Protein AF-A0A7S2FHJ8-F1 (afdb_monomer)

Mean predicted aligned error: 3.8 Å

Organism: NCBI:txid236787

Nearest PDB structures (foldseek):
  3fqd-assembly1_A  TM=9.746E-01  e=3.645E-11  Schizosaccharomyces pombe
  9exs-assembly1_B  TM=9.691E-01  e=5.641E-11  Thermochaetoides thermophila
  5fir-assembly5_I  TM=9.273E-01  e=6.423E-10  Caenorhabditis elegans
  5fir-assembly1_A  TM=9.093E-01  e=7.276E-10  Caenorhabditis elegans
  5fir-assembly4_G  TM=9.045E-01  e=8.773E-10  Caenorhabditis elegans

Radius of gyration: 18.32 Å; Cα contacts (8 Å, |Δi|>4): 97; chains: 1; bounding box: 38×33×48 Å

Secondary structure (DSSP, 8-state):
--SSSPPPGGG-S-HHHHHHT-------PPPHHHHHHHH--GGGGGGS-HHHHHHHH-TT-TTGGGS-SS--EE-TT-SSGGGSEE-PPPP-HHHHHHHHTTTGGGS-HHHHHHT--

InterPro domains:
  IPR027073 5'-3' exoribonuclease [PTHR12341] (1-116)
  IPR041412 Xrn1, helical domain [PF17846] (1-116)

Foldseek 3Di:
DVDLDDDDPVVVPCVVVVVVPDDDDDDDDAFPQLVCVQPDALVVLVVDDPLCSCCDPPPPRLNVLQHDPDFDWACVPPDDSVNTGTPGDHDDSVSSVVRCVVSVV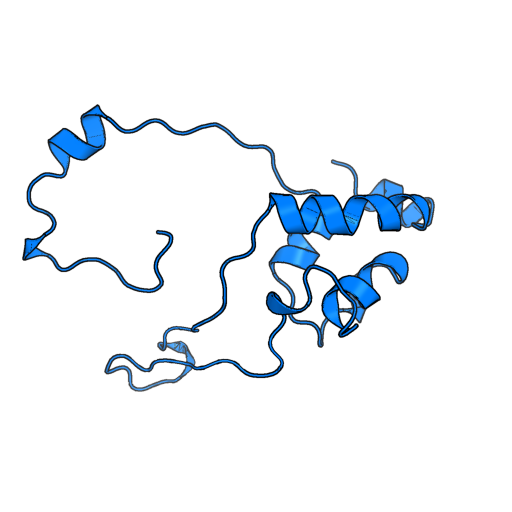VDDPVNVVSRDD

Sequence (117 aa):
FPFHYGPLMSDMSQLAELAAGMNFEKGAPFKPFQQLLGCLPAASSTFLPKAYRALMTSSLSPIHDFYPADFKVDMNGKRNPWEGVNLLPFIDVKRMNDAIAPCTPQLSQMEHVRNSF

Structure (mmCIF, N/CA/C/O backbone):
data_AF-A0A7S2FHJ8-F1
#
_entry.id   AF-A0A7S2FHJ8-F1
#
loop_
_atom_site.group_PDB
_atom_site.id
_atom_site.type_symbol
_atom_site.label_atom_id
_atom_site.label_alt_id
_atom_site.label_comp_id
_atom_site.label_asym_id
_atom_site.label_entity_id
_atom_site.label_seq_id
_atom_site.pdbx_PDB_ins_code
_atom_site.Cartn_x
_atom_site.Cartn_y
_atom_site.Cartn_z
_atom_site.occupancy
_atom_site.B_iso_or_equiv
_atom_site.auth_seq_id
_atom_site.auth_comp_id
_atom_site.auth_asym_id
_atom_site.auth_atom_id
_atom_site.pdbx_PDB_model_num
ATOM 1 N N . PHE A 1 1 ? 9.091 2.377 -11.816 1.00 85.31 1 PHE A N 1
ATOM 2 C CA . PHE A 1 1 ? 7.984 2.202 -10.850 1.00 85.31 1 PHE A CA 1
ATOM 3 C C . PHE A 1 1 ? 6.697 2.588 -11.569 1.00 85.31 1 PHE A C 1
ATOM 5 O O . PHE A 1 1 ? 6.772 3.599 -12.260 1.00 85.31 1 PHE A O 1
ATOM 12 N N . PRO A 1 2 ? 5.594 1.813 -11.545 1.00 92.50 2 PRO A N 1
ATOM 13 C CA . PRO A 1 2 ? 5.113 0.896 -10.497 1.00 92.50 2 PRO A CA 1
ATOM 14 C C . PRO A 1 2 ? 5.260 -0.600 -10.849 1.00 92.50 2 PRO A C 1
ATOM 16 O O . PRO A 1 2 ? 4.289 -1.345 -10.924 1.00 92.50 2 PRO A O 1
ATOM 19 N N . PHE A 1 3 ? 6.495 -1.047 -11.072 1.00 95.50 3 PHE A N 1
ATOM 20 C CA . PHE A 1 3 ? 6.831 -2.445 -11.355 1.00 95.50 3 PHE A CA 1
ATOM 21 C C . PHE A 1 3 ? 7.942 -2.888 -10.400 1.00 95.50 3 PHE A C 1
ATOM 23 O O . PHE A 1 3 ? 8.742 -2.048 -9.977 1.00 95.50 3 PHE A O 1
ATOM 30 N N . HIS A 1 4 ? 8.004 -4.184 -10.078 1.00 95.94 4 HIS A N 1
ATOM 31 C CA . HIS A 1 4 ? 9.019 -4.752 -9.175 1.00 95.94 4 HIS A CA 1
ATOM 32 C C . HIS A 1 4 ? 10.429 -4.807 -9.777 1.00 95.94 4 HIS A C 1
ATOM 34 O O . HIS A 1 4 ? 11.401 -4.877 -9.030 1.00 95.94 4 HIS A O 1
ATOM 40 N N . TYR A 1 5 ? 10.552 -4.747 -11.105 1.00 96.12 5 TYR A N 1
ATOM 41 C CA . TYR A 1 5 ? 11.825 -4.845 -11.821 1.00 96.12 5 TYR A CA 1
ATOM 42 C C . TYR A 1 5 ? 12.108 -3.579 -12.631 1.00 96.12 5 TYR A C 1
ATOM 44 O O . TYR A 1 5 ? 11.194 -2.867 -13.057 1.00 96.12 5 TYR A O 1
ATOM 52 N N . GLY A 1 6 ? 13.394 -3.304 -12.841 1.00 93.94 6 GLY A N 1
ATOM 53 C CA . GLY A 1 6 ? 13.839 -2.271 -13.773 1.00 93.94 6 GLY A CA 1
ATOM 54 C C . GLY A 1 6 ? 13.716 -2.725 -15.235 1.00 93.94 6 GLY A C 1
ATOM 55 O O . GLY A 1 6 ? 13.709 -3.931 -15.494 1.00 93.94 6 GLY A O 1
ATOM 56 N N . PRO A 1 7 ? 13.631 -1.780 -16.188 1.00 93.06 7 PRO A N 1
ATOM 57 C CA . PRO A 1 7 ? 13.683 -2.094 -17.614 1.00 93.06 7 PRO A CA 1
ATOM 58 C C . PRO A 1 7 ? 15.074 -2.600 -18.023 1.00 93.06 7 PRO A C 1
ATOM 60 O O . PRO A 1 7 ? 16.053 -2.436 -17.287 1.00 93.06 7 PRO A O 1
ATOM 63 N N . LEU A 1 8 ? 15.180 -3.177 -19.222 1.00 93.06 8 LEU A N 1
ATOM 64 C CA . LEU A 1 8 ? 16.480 -3.497 -19.809 1.00 93.06 8 LEU A CA 1
ATOM 65 C C . LEU A 1 8 ? 17.206 -2.212 -20.217 1.00 93.06 8 LEU A C 1
ATOM 67 O O . LEU A 1 8 ? 16.588 -1.234 -20.630 1.00 93.06 8 LEU A O 1
ATOM 71 N N . MET A 1 9 ? 18.540 -2.231 -20.169 1.00 92.75 9 MET A N 1
ATOM 72 C CA . MET A 1 9 ? 19.352 -1.076 -20.571 1.00 92.75 9 MET A CA 1
ATOM 73 C C . MET A 1 9 ? 19.154 -0.708 -22.050 1.00 92.75 9 MET A C 1
ATOM 75 O O . MET A 1 9 ? 19.192 0.470 -22.390 1.00 92.75 9 MET A O 1
ATOM 79 N N . SER A 1 10 ? 18.891 -1.693 -22.915 1.00 93.44 10 SER A N 1
ATOM 80 C CA . SER A 1 10 ? 18.556 -1.473 -24.330 1.00 93.44 10 SER A CA 1
ATOM 81 C C . SER A 1 10 ? 17.323 -0.588 -24.521 1.00 93.44 10 SER A C 1
ATOM 83 O O . SER A 1 10 ? 17.255 0.172 -25.485 1.00 93.44 10 SER A O 1
ATOM 85 N N . ASP A 1 11 ? 16.377 -0.651 -23.583 1.00 90.81 11 ASP A N 1
ATOM 86 C CA . ASP A 1 11 ? 15.120 0.094 -23.643 1.00 90.81 11 ASP A CA 1
ATOM 87 C C . ASP A 1 11 ? 15.299 1.537 -23.134 1.00 90.81 11 ASP A C 1
ATOM 89 O O . ASP A 1 11 ? 14.436 2.390 -23.332 1.00 90.81 11 ASP A O 1
ATOM 93 N N . MET A 1 12 ? 16.441 1.857 -22.512 1.00 89.88 12 MET A N 1
ATOM 94 C CA . MET A 1 12 ? 16.741 3.172 -21.929 1.00 89.88 12 MET A CA 1
ATOM 95 C C . MET A 1 12 ? 17.389 4.145 -22.933 1.00 89.88 12 MET A C 1
ATOM 97 O O . MET A 1 12 ? 18.303 4.889 -22.583 1.00 89.88 12 MET A O 1
ATOM 101 N N . SER A 1 13 ? 16.937 4.155 -24.188 1.00 88.44 13 SER A N 1
ATOM 102 C CA . SER A 1 13 ? 17.550 4.944 -25.273 1.00 88.44 13 SER A CA 1
ATOM 103 C C . SER A 1 13 ? 16.926 6.332 -25.505 1.00 88.44 13 SER A C 1
ATOM 105 O O . SER A 1 13 ? 17.540 7.162 -26.168 1.00 88.44 13 SER A O 1
ATOM 107 N N . GLN A 1 14 ? 15.752 6.628 -24.928 1.00 86.38 14 GLN A N 1
ATOM 108 C CA . GLN A 1 14 ? 14.969 7.858 -25.185 1.00 86.38 14 GLN A CA 1
ATOM 109 C C . GLN A 1 14 ? 14.664 8.668 -23.908 1.00 86.38 14 GLN A C 1
ATOM 111 O O . GLN A 1 14 ? 13.600 9.263 -23.744 1.00 86.38 14 GLN A O 1
ATOM 116 N N . LEU A 1 15 ? 15.606 8.702 -22.961 1.00 90.12 15 LEU A N 1
ATOM 117 C CA . LEU A 1 15 ? 15.385 9.337 -21.654 1.00 90.12 15 LEU A CA 1
ATOM 118 C C . LEU A 1 15 ? 15.138 10.854 -21.736 1.00 90.12 15 LEU A C 1
ATOM 120 O O . LEU A 1 15 ? 14.380 11.383 -20.926 1.00 90.12 15 LEU A O 1
ATOM 124 N N . ALA A 1 16 ? 15.746 11.553 -22.701 1.00 88.50 16 ALA A N 1
ATOM 125 C CA . ALA A 1 16 ? 15.573 13.000 -22.865 1.00 88.50 16 ALA A CA 1
ATOM 126 C C . ALA A 1 16 ? 14.133 13.376 -23.263 1.00 88.50 16 ALA A C 1
ATOM 128 O O . ALA A 1 16 ? 13.582 14.346 -22.746 1.00 88.50 16 ALA A O 1
ATOM 129 N N . GLU A 1 17 ? 13.505 12.580 -24.130 1.00 89.06 17 GLU A N 1
ATOM 130 C CA . GLU A 1 17 ? 12.117 12.780 -24.564 1.00 89.06 17 GLU A CA 1
ATOM 131 C C . GLU A 1 17 ? 11.134 12.482 -23.426 1.00 89.06 17 GLU A C 1
ATOM 133 O O . GLU A 1 17 ?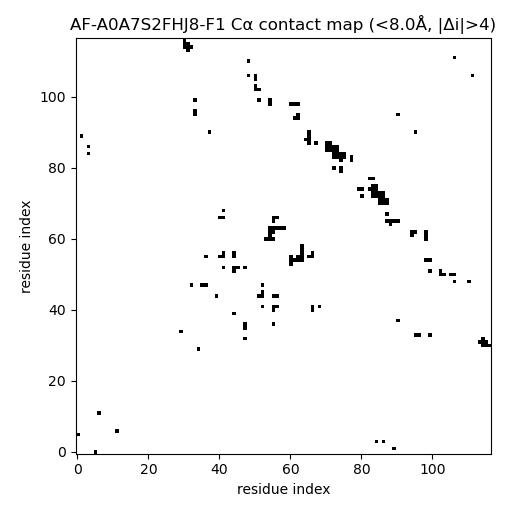 10.218 13.264 -23.171 1.00 89.06 17 GLU A O 1
ATOM 138 N N . LEU A 1 18 ? 11.382 11.408 -22.666 1.00 87.19 18 LEU A N 1
ATOM 139 C CA . LEU A 1 18 ? 10.611 11.091 -21.460 1.00 87.19 18 LEU A CA 1
ATOM 140 C C . LEU A 1 18 ? 10.715 12.201 -20.405 1.00 87.19 18 LEU A C 1
ATOM 142 O O . LEU A 1 18 ? 9.719 12.535 -19.765 1.00 87.19 18 LEU A O 1
ATOM 146 N N . ALA A 1 19 ? 11.904 12.785 -20.230 1.00 88.56 19 ALA A N 1
ATOM 147 C CA . ALA A 1 19 ? 12.121 13.881 -19.292 1.00 88.56 19 ALA A CA 1
ATOM 148 C C . ALA A 1 19 ? 11.360 15.153 -19.693 1.00 88.56 19 ALA A C 1
ATOM 150 O O . ALA A 1 19 ? 10.813 15.828 -18.824 1.00 88.56 19 ALA A O 1
ATOM 151 N N . ALA A 1 20 ? 11.274 15.457 -20.991 1.00 90.50 20 ALA A N 1
ATOM 152 C CA . ALA A 1 20 ? 10.559 16.632 -21.489 1.00 90.50 20 ALA A CA 1
ATOM 153 C C . ALA A 1 20 ? 9.040 16.578 -21.223 1.00 90.50 20 ALA A C 1
ATOM 155 O O . ALA A 1 20 ? 8.414 17.620 -21.046 1.00 90.50 20 ALA A O 1
ATOM 156 N N . GLY A 1 21 ? 8.452 15.376 -21.173 1.00 86.12 21 GLY A N 1
ATOM 157 C CA . GLY A 1 21 ? 7.030 15.156 -20.872 1.00 86.12 21 GLY A CA 1
ATOM 158 C C . GLY A 1 21 ? 6.717 14.876 -19.398 1.00 86.12 21 GLY A C 1
ATOM 159 O O . GLY A 1 21 ? 5.576 14.557 -19.062 1.00 86.12 21 GLY A O 1
ATOM 160 N N . MET A 1 22 ? 7.713 14.942 -18.513 1.00 90.69 22 MET A N 1
ATOM 161 C CA . MET A 1 22 ? 7.570 14.529 -17.122 1.00 90.69 22 MET A CA 1
ATOM 162 C C . MET A 1 22 ? 6.803 15.577 -16.309 1.00 90.69 22 MET A C 1
ATOM 164 O O . MET A 1 22 ? 7.269 16.698 -16.117 1.00 90.69 22 MET A O 1
ATOM 168 N N . ASN A 1 23 ? 5.640 15.193 -15.785 1.00 92.06 23 ASN A N 1
ATOM 169 C CA . ASN A 1 23 ? 4.844 16.020 -14.885 1.00 92.06 23 ASN A CA 1
ATOM 170 C C . ASN A 1 23 ? 4.540 15.245 -13.601 1.00 92.06 23 ASN A C 1
ATOM 172 O O . ASN A 1 23 ? 4.048 14.118 -13.657 1.00 92.06 23 ASN A O 1
ATOM 176 N N . PHE A 1 24 ? 4.820 15.855 -12.450 1.00 92.75 24 PHE A N 1
ATOM 177 C CA . PHE A 1 24 ? 4.537 15.265 -11.146 1.00 92.75 24 PHE A CA 1
ATOM 178 C C . PHE A 1 24 ? 3.511 16.098 -10.402 1.00 92.75 24 PHE A C 1
ATOM 180 O O . PHE A 1 24 ? 3.699 17.292 -10.167 1.00 92.75 24 PHE A O 1
ATOM 187 N N . GLU A 1 25 ? 2.456 15.436 -9.950 1.00 93.44 25 GLU A N 1
ATOM 188 C CA . GLU A 1 25 ? 1.509 16.038 -9.029 1.00 93.44 25 GLU A CA 1
ATOM 189 C C . GLU A 1 25 ? 2.070 15.968 -7.610 1.00 93.44 25 GLU A C 1
ATOM 191 O O . GLU A 1 25 ? 2.382 14.897 -7.081 1.00 93.44 25 GLU A O 1
ATOM 196 N N . LYS A 1 26 ? 2.219 17.133 -6.975 1.00 94.81 26 LYS A N 1
ATOM 197 C CA . LYS A 1 26 ? 2.646 17.200 -5.581 1.00 94.81 26 LYS A CA 1
ATOM 198 C C . LYS A 1 26 ? 1.529 16.655 -4.689 1.00 94.81 26 LYS A C 1
ATOM 200 O O . LYS A 1 26 ? 0.497 17.298 -4.519 1.00 94.81 26 LYS A O 1
ATOM 205 N N . GLY A 1 27 ? 1.766 15.490 -4.096 1.00 92.31 27 GLY A N 1
ATOM 206 C CA . GLY A 1 27 ? 0.885 14.912 -3.086 1.00 92.31 27 GLY A CA 1
ATOM 207 C C . GLY A 1 27 ? 0.992 15.591 -1.715 1.00 92.31 27 GLY A C 1
ATOM 208 O O . GLY A 1 27 ? 1.713 16.573 -1.519 1.00 92.31 27 GLY A O 1
ATOM 209 N N . ALA A 1 28 ? 0.290 15.015 -0.743 1.00 92.50 28 ALA A N 1
ATOM 210 C CA . ALA A 1 28 ? 0.383 15.363 0.672 1.00 92.50 28 ALA A CA 1
ATOM 211 C C . ALA A 1 28 ? 1.001 14.196 1.461 1.00 92.50 28 ALA A C 1
ATOM 213 O O . ALA A 1 28 ? 0.833 13.041 1.060 1.00 92.50 28 ALA A O 1
ATOM 214 N N . PRO A 1 29 ? 1.703 14.463 2.575 1.00 95.38 29 PRO A N 1
ATOM 215 C CA . PRO A 1 29 ? 2.186 13.397 3.441 1.00 95.38 29 PRO A CA 1
ATOM 216 C C . PRO A 1 29 ? 1.013 12.583 3.999 1.00 95.38 29 PRO A C 1
ATOM 218 O O . PRO A 1 29 ? -0.049 13.127 4.309 1.00 95.38 29 PRO A O 1
ATOM 221 N N . PHE A 1 30 ? 1.216 11.277 4.164 1.00 96.25 30 PHE A N 1
ATOM 222 C CA . PHE A 1 30 ? 0.269 10.448 4.898 1.00 96.25 30 PHE A CA 1
ATOM 223 C C . PHE A 1 30 ? 0.261 10.824 6.377 1.00 96.25 30 PHE A C 1
ATOM 225 O O . PHE A 1 30 ? 1.302 11.131 6.963 1.00 96.25 30 PHE A O 1
ATOM 232 N N . LYS A 1 31 ? -0.915 10.748 7.005 1.00 96.19 31 LYS A N 1
ATOM 233 C CA . LYS A 1 31 ? -1.007 10.793 8.465 1.00 96.19 31 LYS A CA 1
ATOM 234 C C . LYS A 1 31 ? -0.318 9.565 9.072 1.00 96.19 31 LYS A C 1
ATOM 236 O O . LYS A 1 31 ? -0.263 8.521 8.412 1.00 96.19 31 LYS A O 1
ATOM 241 N N . PRO A 1 32 ? 0.122 9.628 10.341 1.00 97.38 32 PRO A N 1
ATOM 242 C CA . PRO A 1 32 ? 0.833 8.526 10.986 1.00 97.38 32 PRO A CA 1
ATOM 243 C C . PRO A 1 32 ? 0.154 7.158 10.822 1.00 97.38 32 PRO A C 1
ATOM 245 O O . PRO A 1 32 ? 0.800 6.193 10.422 1.00 97.38 32 PRO A O 1
ATOM 248 N N . PHE A 1 33 ? -1.161 7.056 11.040 1.00 97.25 33 PHE A N 1
ATOM 249 C CA . PHE A 1 33 ? -1.860 5.771 10.919 1.00 97.25 33 PHE A CA 1
ATOM 250 C C . PHE A 1 33 ? -2.083 5.307 9.475 1.00 97.25 33 PHE A C 1
ATOM 252 O O . PHE A 1 33 ? -2.096 4.102 9.235 1.00 97.25 33 PHE A O 1
ATOM 259 N N . GLN A 1 34 ? -2.217 6.230 8.516 1.00 96.56 34 GLN A N 1
ATOM 260 C CA . GLN A 1 34 ? -2.270 5.879 7.091 1.00 96.56 34 GLN A CA 1
ATOM 261 C C . GLN A 1 34 ? -0.936 5.273 6.646 1.00 96.56 34 GLN A C 1
ATOM 263 O O . GLN A 1 34 ? -0.921 4.232 5.998 1.00 96.56 34 GLN A O 1
ATOM 268 N N . GLN A 1 35 ? 0.183 5.876 7.063 1.00 96.94 35 GLN A N 1
ATOM 269 C CA . GLN A 1 35 ? 1.517 5.349 6.780 1.00 96.94 35 GLN A CA 1
ATOM 270 C C . GLN A 1 35 ? 1.717 3.962 7.403 1.00 96.94 35 GLN A C 1
ATOM 272 O O . GLN A 1 35 ? 2.231 3.062 6.746 1.00 96.94 35 GLN A O 1
ATOM 277 N N . LEU A 1 36 ? 1.291 3.765 8.657 1.00 97.44 36 LEU A N 1
ATOM 278 C CA . LEU A 1 36 ? 1.395 2.463 9.321 1.00 97.44 36 LEU A CA 1
ATOM 279 C C . LEU A 1 36 ? 0.577 1.381 8.605 1.00 97.44 36 LEU A C 1
ATOM 281 O O . LEU A 1 36 ? 1.093 0.287 8.398 1.00 97.44 36 LEU A O 1
ATOM 285 N N . LEU A 1 37 ? -0.653 1.685 8.176 1.00 97.00 37 LEU A N 1
ATOM 286 C CA . LEU A 1 37 ? -1.450 0.772 7.346 1.00 97.00 37 LEU A CA 1
ATOM 287 C C . LEU A 1 37 ? -0.782 0.475 5.998 1.00 97.00 37 LEU A C 1
ATOM 289 O O . LEU A 1 37 ? -0.918 -0.637 5.494 1.00 97.00 37 LEU A O 1
ATOM 293 N N . GLY A 1 38 ? -0.048 1.441 5.445 1.00 96.19 38 GLY A N 1
ATOM 294 C CA . GLY A 1 38 ? 0.688 1.300 4.193 1.00 96.19 38 GLY A CA 1
ATOM 295 C C . GLY A 1 38 ? 1.991 0.495 4.282 1.00 96.19 38 GLY A C 1
ATOM 296 O O . GLY A 1 38 ? 2.495 0.045 3.256 1.00 96.19 38 GLY A O 1
ATOM 297 N N . CYS A 1 39 ? 2.564 0.323 5.478 1.00 95.88 39 CYS A N 1
ATOM 298 C CA . CYS A 1 39 ? 3.890 -0.289 5.649 1.00 95.88 39 CYS A CA 1
ATOM 299 C C . CYS A 1 39 ? 3.903 -1.570 6.482 1.00 95.88 39 CYS A C 1
ATOM 301 O O . CYS A 1 39 ? 4.812 -2.384 6.322 1.00 95.88 39 CYS A O 1
ATOM 303 N N . LEU A 1 40 ? 2.967 -1.730 7.418 1.00 97.31 40 LEU A N 1
ATOM 304 C CA . LEU A 1 40 ? 2.994 -2.852 8.348 1.00 97.31 40 LEU A CA 1
ATOM 305 C C . LEU A 1 40 ? 2.285 -4.087 7.772 1.00 97.31 40 LEU A C 1
ATOM 307 O O . LEU A 1 40 ? 1.250 -3.953 7.120 1.00 97.31 40 LEU A O 1
ATOM 311 N N . PRO A 1 41 ? 2.776 -5.304 8.064 1.00 97.06 41 PRO A N 1
ATOM 312 C CA . PRO A 1 41 ? 2.032 -6.532 7.806 1.00 97.06 41 PRO A CA 1
ATOM 313 C C . PRO A 1 41 ? 0.920 -6.733 8.848 1.00 97.06 41 PRO A C 1
ATOM 315 O O . PRO A 1 41 ? 0.984 -6.201 9.960 1.00 97.06 41 PRO A O 1
ATOM 318 N N . ALA A 1 42 ? -0.073 -7.576 8.541 1.00 96.81 42 ALA A N 1
ATOM 319 C CA . ALA A 1 42 ? -1.202 -7.854 9.441 1.00 96.81 42 ALA A CA 1
ATOM 320 C C . ALA A 1 42 ? -0.785 -8.373 10.834 1.00 96.81 42 ALA A C 1
ATOM 322 O O . ALA A 1 42 ? -1.433 -8.059 11.838 1.00 96.81 42 ALA A O 1
ATOM 323 N N . ALA A 1 43 ? 0.336 -9.100 10.921 1.00 96.75 43 ALA A N 1
ATOM 324 C CA . ALA A 1 43 ? 0.917 -9.570 12.183 1.00 96.75 43 ALA A CA 1
ATOM 325 C C . ALA A 1 43 ? 1.299 -8.422 13.141 1.00 96.75 43 ALA A C 1
ATOM 327 O O . ALA A 1 43 ? 1.300 -8.592 14.358 1.00 96.75 43 ALA A O 1
ATOM 328 N N . SER A 1 44 ? 1.573 -7.235 12.600 1.00 97.62 44 SER A N 1
ATOM 329 C CA . SER A 1 44 ? 1.935 -6.021 13.336 1.00 97.62 44 SER A CA 1
ATOM 330 C C . SER A 1 44 ? 0.736 -5.094 13.586 1.00 97.62 44 SER A C 1
ATOM 332 O O . SER A 1 44 ? 0.910 -3.955 14.018 1.00 97.62 44 SER A O 1
ATOM 334 N N . SER A 1 45 ? -0.497 -5.567 13.371 1.00 97.06 45 SER A N 1
ATOM 335 C CA . SER A 1 45 ? -1.726 -4.777 13.570 1.00 97.06 45 SER A CA 1
ATOM 336 C C . SER A 1 45 ? -1.888 -4.219 14.990 1.00 97.06 45 SER A C 1
ATOM 338 O O . SER A 1 45 ? -2.590 -3.232 15.198 1.00 97.06 45 SER A O 1
ATOM 340 N N . THR A 1 46 ? -1.214 -4.789 15.989 1.00 97.12 46 THR A N 1
ATOM 341 C CA . THR A 1 46 ? -1.235 -4.295 17.373 1.00 97.12 46 THR A CA 1
ATOM 342 C C . THR A 1 46 ? -0.667 -2.880 17.532 1.00 97.12 46 THR A C 1
ATOM 344 O O . THR A 1 46 ? -1.084 -2.189 18.464 1.00 97.12 46 THR A O 1
ATOM 347 N N . PHE A 1 47 ? 0.198 -2.421 16.617 1.00 96.56 47 PHE A N 1
ATOM 348 C CA . PHE A 1 47 ? 0.728 -1.049 16.596 1.00 96.56 47 PHE A CA 1
ATOM 349 C C . PHE A 1 47 ? -0.289 -0.004 16.115 1.00 96.56 47 PHE A C 1
ATOM 351 O O . PHE A 1 47 ? -0.067 1.194 16.288 1.00 96.56 47 PHE A O 1
ATOM 358 N N . LEU A 1 48 ? -1.417 -0.437 15.547 1.00 96.81 48 LEU A N 1
ATOM 359 C CA . LEU A 1 48 ? -2.521 0.436 15.168 1.00 96.81 48 LEU A CA 1
ATOM 360 C C . LEU A 1 48 ? -3.592 0.520 16.274 1.00 96.81 48 LEU A C 1
ATOM 362 O O . LEU A 1 48 ? -3.751 -0.417 17.079 1.00 96.81 48 LEU A O 1
ATOM 366 N N . PRO A 1 49 ? -4.388 1.608 16.281 1.00 97.19 49 PRO A N 1
ATOM 367 C CA . PRO A 1 49 ? -5.639 1.688 17.030 1.00 97.19 49 PRO A CA 1
ATOM 368 C C . PRO A 1 49 ? -6.522 0.467 16.805 1.00 97.19 49 PRO A C 1
ATOM 370 O O . PRO A 1 49 ? -6.590 -0.054 15.689 1.00 97.19 49 PRO A O 1
ATOM 373 N N . LYS A 1 50 ? -7.264 0.044 17.837 1.00 96.69 50 LYS A N 1
ATOM 374 C CA . LYS A 1 50 ? -8.186 -1.106 17.741 1.00 96.69 50 LYS A CA 1
ATOM 375 C C . LYS A 1 50 ? -9.153 -0.982 16.555 1.00 96.69 50 LYS A C 1
ATOM 377 O O . LYS A 1 50 ? -9.389 -1.979 15.882 1.00 96.69 50 LYS A O 1
ATOM 382 N N . ALA A 1 51 ? -9.617 0.237 16.268 1.00 96.19 51 ALA A N 1
ATOM 383 C CA . ALA A 1 51 ? -10.518 0.550 15.160 1.00 96.19 51 ALA A CA 1
ATOM 384 C C . ALA A 1 51 ? -9.969 0.168 13.772 1.00 9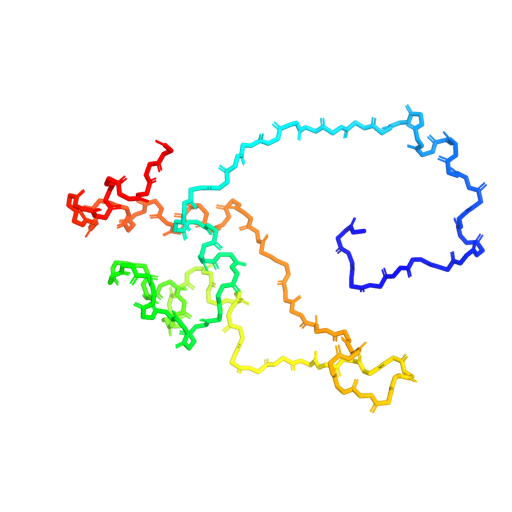6.19 51 ALA A C 1
ATOM 386 O O . ALA A 1 51 ? -10.747 -0.131 12.873 1.00 96.19 51 ALA A O 1
ATOM 387 N N . TYR A 1 52 ? -8.644 0.157 13.586 1.00 97.38 52 TYR A N 1
ATOM 388 C CA . TYR A 1 52 ? -8.014 -0.110 12.286 1.00 97.38 52 TYR A CA 1
ATOM 389 C C . TYR A 1 52 ? -7.485 -1.533 12.134 1.00 97.38 52 TYR A C 1
ATOM 391 O O . TYR A 1 52 ? -7.220 -1.963 11.018 1.00 97.38 52 TYR A O 1
ATOM 399 N N . ARG A 1 53 ? -7.354 -2.303 13.220 1.00 97.44 53 ARG A N 1
ATOM 400 C CA . ARG A 1 53 ? -6.745 -3.648 13.165 1.00 97.44 53 ARG A CA 1
ATOM 401 C C . ARG A 1 53 ? -7.502 -4.590 12.237 1.00 97.44 53 ARG A C 1
ATOM 403 O O . ARG A 1 53 ? -6.884 -5.338 11.486 1.00 97.44 53 ARG A O 1
ATOM 410 N N . ALA A 1 54 ? -8.832 -4.499 12.254 1.00 97.19 54 ALA A N 1
ATOM 411 C CA . ALA A 1 54 ? -9.704 -5.306 11.408 1.00 97.19 54 ALA A CA 1
ATOM 412 C C . ALA A 1 54 ? -9.492 -5.042 9.910 1.00 97.19 54 ALA A C 1
ATOM 414 O O . ALA A 1 54 ? -9.724 -5.946 9.114 1.00 97.19 54 ALA A O 1
ATOM 415 N N . LEU A 1 55 ? -8.999 -3.856 9.525 1.00 97.56 55 LEU A N 1
ATOM 416 C CA . LEU A 1 55 ? -8.668 -3.562 8.130 1.00 97.56 55 LEU A CA 1
ATOM 417 C C . LEU A 1 55 ? -7.533 -4.454 7.608 1.00 97.56 55 LEU A C 1
ATOM 419 O O . LEU A 1 55 ? -7.504 -4.750 6.417 1.00 97.56 55 LEU A O 1
ATOM 423 N N . MET A 1 56 ? -6.638 -4.912 8.488 1.00 97.69 56 MET A N 1
ATOM 424 C CA . MET A 1 56 ? -5.523 -5.785 8.114 1.00 97.69 56 MET A CA 1
ATOM 425 C C . MET A 1 56 ? -5.847 -7.272 8.268 1.00 97.69 56 MET A C 1
ATOM 427 O O . MET A 1 56 ? -5.362 -8.093 7.499 1.00 97.69 56 MET A O 1
ATOM 431 N N . THR A 1 57 ? -6.625 -7.636 9.292 1.00 97.12 57 THR A N 1
ATOM 432 C CA . THR A 1 57 ? -6.779 -9.039 9.713 1.00 97.12 57 THR A CA 1
ATOM 433 C C . THR A 1 57 ? -8.094 -9.685 9.291 1.00 97.12 57 THR A C 1
ATOM 435 O O . THR A 1 57 ? -8.168 -10.909 9.223 1.00 97.12 57 THR A O 1
ATOM 438 N N . SER A 1 58 ? -9.141 -8.899 9.031 1.00 97.00 58 SER A N 1
ATOM 439 C CA . SER A 1 58 ? -10.445 -9.439 8.649 1.00 97.00 58 SER A CA 1
ATOM 440 C C . SER A 1 58 ? -10.463 -9.815 7.173 1.00 97.00 58 SER A C 1
ATOM 442 O O . SER A 1 58 ? -10.131 -8.991 6.323 1.00 97.00 58 SER A O 1
ATOM 444 N N . SER A 1 59 ? -10.957 -11.012 6.852 1.00 96.38 59 SER A N 1
ATOM 445 C CA . SER A 1 59 ? -11.238 -11.422 5.469 1.00 96.38 59 SER A CA 1
ATOM 446 C C . SER A 1 59 ? -12.364 -10.609 4.820 1.00 96.38 59 SER A C 1
ATOM 448 O O . SER A 1 59 ? -12.482 -10.587 3.600 1.00 96.38 59 SER A O 1
ATOM 450 N N . LEU A 1 60 ? -13.179 -9.918 5.626 1.00 96.88 60 LEU A N 1
ATOM 451 C CA . LEU A 1 60 ? -14.224 -8.999 5.162 1.00 96.88 60 LEU A CA 1
ATOM 452 C C . LEU A 1 60 ? -13.695 -7.580 4.905 1.00 96.88 60 LEU A C 1
ATOM 454 O O . LEU A 1 60 ? -14.466 -6.703 4.519 1.00 96.88 60 LEU A O 1
ATOM 458 N N . SER A 1 61 ? -12.408 -7.321 5.1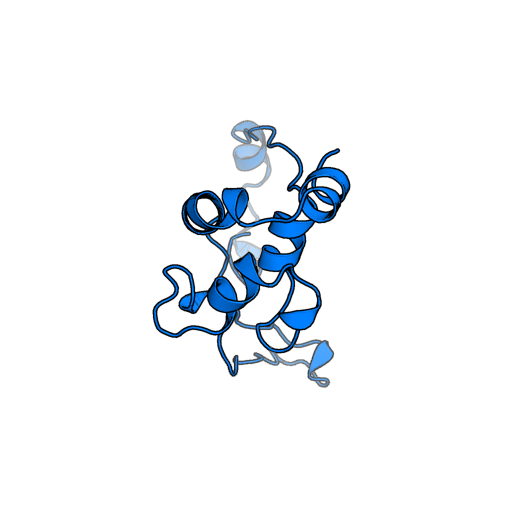66 1.00 97.44 61 SER A N 1
ATOM 459 C CA . SER A 1 61 ? -11.819 -6.009 4.911 1.00 97.44 61 SER A CA 1
ATOM 460 C C . SER A 1 61 ? -11.802 -5.714 3.407 1.00 97.44 61 SER A C 1
ATOM 462 O O . SER A 1 61 ? -11.331 -6.547 2.629 1.00 97.44 61 SER A O 1
ATOM 464 N N . PRO A 1 62 ? -12.218 -4.508 2.975 1.00 97.31 62 PRO A N 1
ATOM 465 C CA . PRO A 1 62 ? -12.164 -4.104 1.570 1.00 97.31 62 PRO A CA 1
ATOM 466 C C . PRO A 1 62 ? -10.732 -3.944 1.036 1.00 97.31 62 PRO A C 1
ATOM 468 O O . PRO A 1 62 ? -10.561 -3.703 -0.157 1.00 97.31 62 PRO A O 1
ATOM 471 N N . ILE A 1 63 ? -9.724 -4.037 1.908 1.00 97.62 63 ILE A N 1
ATOM 472 C CA . ILE A 1 63 ? -8.293 -3.958 1.592 1.00 97.62 63 ILE A CA 1
ATOM 473 C C . ILE A 1 63 ? -7.515 -5.171 2.130 1.00 97.62 63 ILE A C 1
ATOM 475 O O . ILE A 1 63 ? -6.312 -5.089 2.367 1.00 97.62 63 ILE A O 1
ATOM 479 N N . HIS A 1 64 ? -8.195 -6.302 2.354 1.00 96.94 64 HIS A N 1
ATOM 480 C CA . HIS A 1 64 ? -7.563 -7.540 2.827 1.00 96.94 64 HIS A CA 1
ATOM 481 C C . HIS A 1 64 ? -6.433 -8.015 1.897 1.00 96.94 64 HIS A C 1
ATOM 483 O O . HIS A 1 64 ? -5.409 -8.511 2.363 1.00 96.94 64 HIS A O 1
ATOM 489 N N . ASP A 1 65 ? -6.588 -7.798 0.589 1.00 96.62 65 ASP A N 1
ATOM 490 C CA . ASP A 1 65 ? -5.617 -8.146 -0.451 1.00 96.62 65 ASP A CA 1
ATOM 491 C C . ASP A 1 65 ? -4.265 -7.434 -0.303 1.00 96.62 65 ASP A C 1
ATOM 493 O O . ASP A 1 65 ? -3.270 -7.912 -0.841 1.00 96.62 65 ASP A O 1
ATOM 497 N N . PHE A 1 66 ? -4.186 -6.339 0.460 1.00 97.19 66 PHE A N 1
ATOM 498 C CA . PHE A 1 66 ? -2.917 -5.654 0.733 1.00 97.19 66 PHE A CA 1
ATOM 499 C C . PHE A 1 66 ? -2.031 -6.410 1.730 1.00 97.19 66 PHE A C 1
ATOM 501 O O . PHE A 1 66 ? -0.837 -6.126 1.823 1.00 97.19 66 PHE A O 1
ATOM 508 N N . TYR A 1 67 ? -2.592 -7.374 2.467 1.00 97.12 67 TYR A N 1
ATOM 509 C CA . TYR A 1 67 ? -1.924 -8.052 3.577 1.00 97.12 67 TYR A CA 1
ATOM 510 C C . TYR A 1 67 ? -1.894 -9.574 3.383 1.00 97.12 67 TYR A C 1
ATOM 512 O O . TYR A 1 67 ? -2.494 -10.311 4.172 1.00 97.12 67 TYR A O 1
ATOM 520 N N . PRO A 1 68 ? -1.200 -10.079 2.348 1.00 96.25 68 PRO A N 1
ATOM 521 C CA . PRO A 1 68 ? -1.085 -11.514 2.147 1.00 96.25 68 PRO A CA 1
ATOM 522 C C . PRO A 1 68 ? -0.364 -12.167 3.337 1.00 96.25 68 PRO A C 1
ATOM 524 O O . PRO A 1 68 ? 0.598 -11.618 3.877 1.00 96.25 68 PRO A O 1
ATOM 527 N N . ALA A 1 69 ? -0.832 -13.347 3.752 1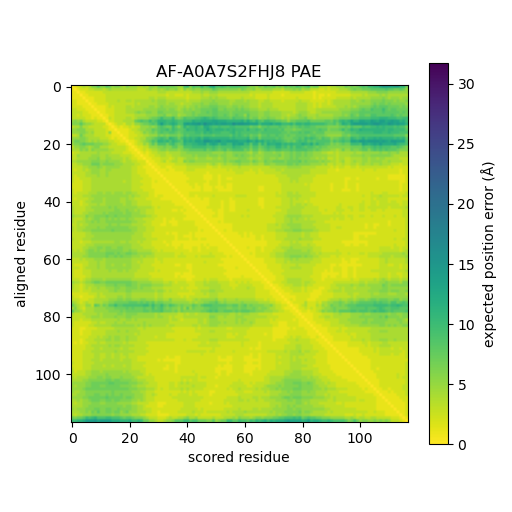.00 93.88 69 ALA A N 1
ATOM 528 C CA . ALA A 1 69 ? -0.218 -14.100 4.849 1.00 93.88 69 ALA A CA 1
ATOM 529 C C . ALA A 1 69 ? 1.182 -14.628 4.489 1.00 93.88 69 ALA A C 1
ATOM 531 O O . ALA A 1 69 ? 2.031 -14.762 5.366 1.00 93.88 69 ALA A O 1
ATOM 532 N N . ASP A 1 70 ? 1.407 -14.900 3.203 1.00 94.81 70 ASP A N 1
ATOM 533 C CA . ASP A 1 70 ? 2.688 -15.303 2.633 1.00 94.81 70 ASP A CA 1
ATOM 534 C C . ASP A 1 70 ? 2.870 -14.630 1.265 1.00 94.81 70 ASP A C 1
ATOM 536 O O . ASP A 1 70 ? 1.893 -14.341 0.570 1.00 94.81 70 ASP A O 1
ATOM 540 N N . PHE A 1 71 ? 4.111 -14.363 0.875 1.00 95.06 71 PHE A N 1
ATOM 541 C CA . PHE A 1 71 ? 4.439 -13.723 -0.395 1.00 95.06 71 PHE A CA 1
ATOM 542 C C . PHE A 1 71 ? 5.694 -14.337 -1.001 1.00 95.06 71 PHE A C 1
ATOM 544 O O . PHE A 1 71 ? 6.603 -14.804 -0.319 1.00 95.06 71 PHE A O 1
ATOM 551 N N . LYS A 1 72 ? 5.768 -14.306 -2.330 1.00 96.00 72 LYS A N 1
ATOM 552 C CA . LYS A 1 72 ? 6.914 -14.858 -3.042 1.00 96.00 72 LYS A CA 1
ATOM 553 C C . LYS A 1 72 ? 8.092 -13.886 -2.982 1.00 96.00 72 LYS A C 1
ATOM 555 O O . LYS A 1 72 ? 7.948 -12.709 -3.308 1.00 96.00 72 LYS A O 1
ATOM 560 N N . VAL A 1 73 ? 9.266 -14.409 -2.643 1.00 96.50 73 VAL A N 1
ATOM 561 C CA . VAL A 1 73 ? 10.548 -13.723 -2.832 1.00 96.50 73 VAL A CA 1
ATOM 562 C C . VAL A 1 73 ? 11.192 -14.277 -4.096 1.00 96.50 73 VAL A C 1
ATOM 564 O O . VAL A 1 73 ? 11.507 -15.465 -4.169 1.00 96.50 73 VAL A O 1
ATOM 567 N N . ASP A 1 74 ? 11.355 -13.438 -5.114 1.00 96.50 74 ASP A N 1
ATOM 568 C CA . ASP A 1 74 ? 12.135 -13.799 -6.293 1.00 96.50 74 ASP A CA 1
ATOM 569 C C . ASP A 1 74 ? 13.614 -13.498 -6.051 1.00 96.50 74 ASP A C 1
ATOM 571 O O . ASP A 1 74 ? 14.014 -12.348 -5.883 1.00 96.50 74 ASP A O 1
ATOM 575 N N . MET A 1 75 ? 14.437 -14.543 -6.052 1.00 96.69 75 MET A N 1
ATOM 576 C CA . MET A 1 75 ? 15.871 -14.408 -5.831 1.00 96.69 75 MET A CA 1
ATOM 577 C C . MET A 1 75 ? 16.565 -13.665 -6.971 1.00 96.69 75 MET A C 1
ATOM 579 O O . MET A 1 75 ? 17.601 -13.069 -6.720 1.00 96.69 75 MET A O 1
ATOM 583 N N . ASN A 1 76 ? 16.050 -13.701 -8.207 1.00 92.88 76 ASN A N 1
ATOM 584 C CA . ASN A 1 76 ? 16.638 -13.022 -9.370 1.00 92.88 76 ASN A CA 1
ATOM 585 C C . ASN A 1 76 ? 18.183 -13.146 -9.462 1.00 92.88 76 ASN A C 1
ATOM 587 O O . ASN A 1 76 ? 18.918 -12.162 -9.579 1.00 92.88 76 ASN A O 1
ATOM 591 N N . GLY A 1 77 ? 18.689 -14.376 -9.307 1.00 91.69 77 GLY A N 1
ATOM 592 C CA . GLY A 1 77 ? 20.125 -14.690 -9.340 1.00 91.69 77 GLY A CA 1
ATOM 593 C C . GLY A 1 77 ? 20.929 -14.285 -8.095 1.00 91.69 77 GLY A C 1
ATOM 594 O O . GLY A 1 77 ? 22.154 -14.404 -8.099 1.00 91.69 77 GLY A O 1
ATOM 595 N N . LYS A 1 78 ? 20.279 -13.804 -7.032 1.00 95.62 78 LYS A N 1
ATOM 596 C CA . LYS A 1 78 ? 20.908 -13.457 -5.752 1.00 95.62 78 LYS A CA 1
ATOM 597 C C . LYS A 1 78 ? 21.109 -14.673 -4.861 1.00 95.62 78 LYS A C 1
ATOM 599 O O . LYS A 1 78 ? 20.422 -15.686 -4.985 1.00 95.62 78 LYS A O 1
ATOM 604 N N . ARG A 1 79 ? 22.075 -14.558 -3.947 1.00 94.31 79 ARG A N 1
ATOM 605 C CA . ARG A 1 79 ? 22.463 -15.648 -3.046 1.00 94.31 79 ARG A CA 1
ATOM 606 C C . ARG A 1 79 ? 21.652 -15.625 -1.760 1.00 94.31 79 ARG A C 1
ATOM 608 O O . ARG A 1 79 ? 21.311 -16.686 -1.246 1.00 94.31 79 ARG A O 1
ATOM 615 N N . ASN A 1 80 ? 21.365 -14.433 -1.245 1.00 95.56 80 ASN A N 1
ATOM 616 C CA . ASN A 1 80 ? 20.728 -14.279 0.053 1.00 95.56 80 ASN A CA 1
ATOM 617 C C . ASN A 1 80 ? 19.273 -13.804 -0.087 1.00 95.56 80 ASN A C 1
ATOM 619 O O . ASN A 1 80 ? 19.013 -12.919 -0.900 1.00 95.56 80 ASN A O 1
ATOM 623 N N . PRO A 1 81 ? 18.314 -14.324 0.705 1.00 90.94 81 PRO A N 1
ATOM 624 C CA . PRO A 1 81 ? 16.900 -13.958 0.563 1.00 90.94 81 PRO A CA 1
ATOM 625 C C . PRO A 1 81 ? 16.604 -12.464 0.736 1.00 90.94 81 PRO A C 1
ATOM 627 O O . PRO A 1 81 ? 15.721 -11.936 0.073 1.00 90.94 81 PRO A O 1
ATOM 630 N N . TRP A 1 82 ? 17.367 -11.760 1.577 1.00 94.25 82 TRP A N 1
ATOM 631 C CA . TRP A 1 82 ? 17.214 -10.312 1.786 1.00 94.25 82 TRP A CA 1
ATOM 632 C C . TRP A 1 82 ? 17.675 -9.458 0.595 1.00 94.25 82 TRP A C 1
ATOM 634 O O . TRP A 1 82 ? 17.426 -8.257 0.575 1.00 94.25 82 TRP A O 1
ATOM 644 N N . GLU A 1 83 ? 18.365 -10.054 -0.381 1.00 95.31 83 GLU A N 1
ATOM 645 C CA . GLU A 1 83 ? 18.715 -9.416 -1.657 1.00 95.31 83 GLU A CA 1
ATOM 646 C C . GLU A 1 83 ? 17.636 -9.651 -2.726 1.00 95.31 83 GLU A C 1
ATOM 648 O O . GLU A 1 83 ? 17.687 -9.035 -3.792 1.00 95.31 83 GLU A O 1
ATOM 653 N N . GLY A 1 84 ? 16.703 -10.572 -2.463 1.00 96.06 84 GLY A N 1
ATOM 654 C CA . GLY A 1 84 ? 15.616 -10.921 -3.361 1.00 96.06 84 GLY A CA 1
ATOM 655 C C . GLY A 1 84 ? 14.537 -9.842 -3.438 1.00 96.06 84 GLY A C 1
ATOM 656 O O . GLY A 1 84 ? 14.468 -8.910 -2.636 1.00 96.06 84 GLY A O 1
ATOM 657 N N . VAL A 1 85 ? 13.671 -9.983 -4.433 1.00 96.94 85 VAL A N 1
ATOM 658 C CA . VAL A 1 85 ? 12.558 -9.075 -4.696 1.00 96.94 85 VAL A CA 1
ATOM 659 C C . VAL A 1 85 ? 11.298 -9.620 -4.033 1.00 96.94 85 VAL A C 1
ATOM 661 O O . VAL A 1 85 ? 10.808 -10.690 -4.397 1.00 96.94 85 VAL A O 1
ATOM 664 N N . ASN A 1 86 ? 10.746 -8.868 -3.081 1.00 96.44 86 ASN A N 1
ATOM 665 C CA . ASN A 1 86 ? 9.472 -9.199 -2.443 1.00 96.44 86 ASN A CA 1
ATOM 666 C C . ASN A 1 86 ? 8.316 -8.866 -3.392 1.00 96.44 86 ASN A C 1
ATOM 668 O O . ASN A 1 86 ? 8.040 -7.695 -3.662 1.00 96.44 86 ASN A O 1
ATOM 672 N N . LEU A 1 87 ? 7.617 -9.888 -3.879 1.00 96.19 87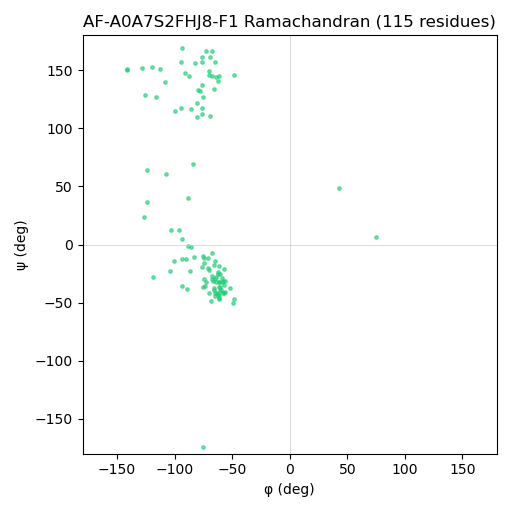 LEU A N 1
ATOM 673 C CA . LEU A 1 87 ? 6.487 -9.734 -4.794 1.00 96.19 87 LEU A CA 1
ATOM 674 C C . LEU A 1 87 ? 5.196 -9.457 -4.018 1.00 96.19 87 LEU A C 1
ATOM 676 O O . LEU A 1 87 ? 4.299 -10.294 -3.939 1.00 96.19 87 LEU A O 1
ATOM 680 N N . LEU A 1 88 ? 5.132 -8.267 -3.423 1.00 96.25 88 LEU A N 1
ATOM 681 C CA . LEU A 1 88 ? 3.946 -7.752 -2.740 1.00 96.25 88 LEU A CA 1
ATOM 682 C C . LEU A 1 88 ? 3.062 -6.938 -3.696 1.00 96.25 88 LEU A C 1
ATOM 684 O O . LEU A 1 88 ? 3.594 -6.267 -4.588 1.00 96.25 88 LEU A O 1
ATOM 688 N N . PRO A 1 89 ? 1.730 -6.954 -3.511 1.00 94.62 89 PRO A N 1
ATOM 689 C CA . PRO A 1 89 ? 0.839 -6.064 -4.242 1.00 94.62 89 PRO A CA 1
ATOM 690 C C . PRO A 1 89 ? 1.115 -4.602 -3.870 1.00 94.62 89 PRO A C 1
ATOM 692 O O . PRO A 1 89 ? 1.417 -4.281 -2.720 1.00 94.62 89 PRO A O 1
ATOM 695 N N . PHE A 1 90 ? 0.997 -3.699 -4.844 1.00 95.75 90 PHE A N 1
ATOM 696 C CA . PHE A 1 90 ? 1.058 -2.265 -4.573 1.00 95.75 90 PHE A CA 1
ATOM 697 C C . PHE A 1 90 ? -0.255 -1.788 -3.951 1.00 95.75 90 PHE A C 1
ATOM 699 O O . PHE A 1 90 ? -1.338 -2.155 -4.402 1.00 95.75 90 PHE A O 1
ATOM 706 N N . ILE A 1 91 ? -0.149 -0.941 -2.929 1.00 96.19 91 ILE A N 1
ATOM 707 C CA . ILE A 1 91 ? -1.307 -0.385 -2.231 1.00 96.19 91 ILE A CA 1
ATOM 708 C C . ILE A 1 91 ? -1.968 0.691 -3.089 1.00 96.19 91 ILE A C 1
ATOM 710 O O . ILE A 1 91 ? -1.334 1.669 -3.489 1.00 96.19 91 ILE A O 1
ATOM 714 N N . ASP A 1 92 ? -3.273 0.539 -3.304 1.00 96.50 92 ASP A N 1
ATOM 715 C CA . ASP A 1 92 ? -4.115 1.599 -3.846 1.00 96.50 92 ASP A CA 1
ATOM 716 C C . ASP A 1 92 ? -4.482 2.575 -2.721 1.00 96.50 92 ASP A C 1
ATOM 718 O O . ASP A 1 92 ? -5.253 2.269 -1.804 1.00 96.50 92 ASP A O 1
ATOM 722 N N . VAL A 1 93 ? -3.912 3.776 -2.808 1.00 94.62 93 VAL A N 1
ATOM 723 C CA . VAL A 1 93 ? -4.070 4.841 -1.813 1.00 94.62 93 VAL A CA 1
ATOM 724 C C . VAL A 1 93 ? -5.528 5.267 -1.653 1.00 94.62 93 VAL A C 1
ATOM 726 O O . VAL A 1 93 ? -5.963 5.555 -0.537 1.00 94.62 93 VAL A O 1
ATOM 729 N N . LYS A 1 94 ? -6.303 5.296 -2.742 1.00 96.06 94 LYS A N 1
ATOM 730 C CA . LYS A 1 94 ? -7.712 5.683 -2.690 1.00 96.06 94 LYS A CA 1
ATOM 731 C C . LYS A 1 94 ? -8.513 4.621 -1.941 1.00 96.06 94 LYS A C 1
ATOM 733 O O . LYS A 1 94 ? -9.220 4.965 -0.998 1.00 96.06 94 LYS A O 1
ATOM 738 N N . ARG A 1 95 ? -8.337 3.340 -2.288 1.00 97.75 95 ARG A N 1
ATOM 739 C CA . ARG A 1 95 ? -8.996 2.219 -1.588 1.00 97.75 95 ARG A CA 1
ATOM 740 C C . ARG A 1 95 ? -8.646 2.192 -0.101 1.00 97.75 95 ARG A C 1
ATOM 742 O O . ARG A 1 95 ? -9.528 1.987 0.729 1.00 97.75 95 ARG A O 1
ATOM 749 N N . MET A 1 96 ? -7.381 2.438 0.241 1.00 97.56 96 MET A N 1
ATOM 750 C CA . MET A 1 96 ? -6.942 2.512 1.634 1.00 97.56 96 MET A CA 1
ATOM 751 C C . MET A 1 96 ? -7.645 3.651 2.387 1.00 97.56 96 MET A C 1
ATOM 753 O O . MET A 1 96 ? -8.166 3.437 3.480 1.00 97.56 96 MET A O 1
ATOM 757 N N . ASN A 1 97 ? -7.707 4.850 1.804 1.00 96.44 97 ASN A N 1
ATOM 758 C CA . ASN A 1 97 ? -8.363 5.997 2.435 1.00 96.44 97 ASN A CA 1
ATOM 759 C C . ASN A 1 97 ? -9.874 5.792 2.601 1.00 96.44 97 ASN A C 1
ATOM 761 O O . ASN A 1 97 ? -10.412 6.092 3.669 1.00 96.44 97 ASN A O 1
ATOM 765 N N . ASP A 1 98 ? -10.532 5.229 1.587 1.00 97.94 98 ASP A N 1
ATOM 766 C CA . ASP A 1 98 ? -11.961 4.906 1.620 1.00 97.94 98 ASP A CA 1
ATOM 767 C C . ASP A 1 98 ? -12.274 3.880 2.729 1.00 97.94 98 ASP A C 1
ATOM 769 O O . ASP A 1 98 ? -13.285 3.999 3.421 1.00 97.94 98 ASP A O 1
ATOM 773 N N . ALA A 1 99 ? -11.375 2.916 2.967 1.00 97.50 99 ALA A N 1
ATOM 774 C CA . ALA A 1 99 ? -11.499 1.931 4.043 1.00 97.50 99 ALA A CA 1
ATOM 775 C C . ALA A 1 99 ? -11.247 2.515 5.450 1.00 97.50 99 ALA A C 1
ATOM 777 O O . ALA A 1 99 ? -11.853 2.072 6.425 1.00 97.50 99 ALA A O 1
ATOM 778 N N . ILE A 1 100 ? -10.375 3.522 5.574 1.00 96.94 100 ILE A N 1
A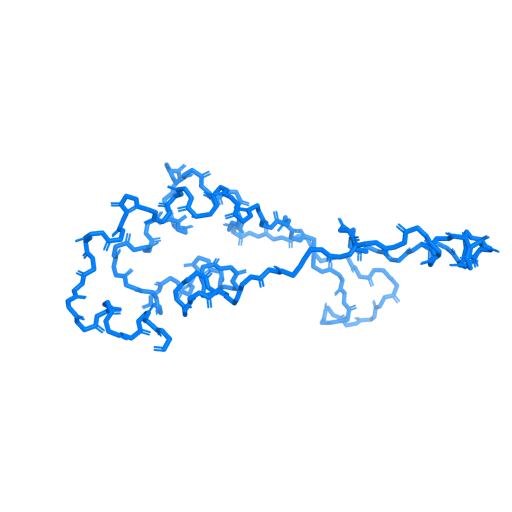TOM 779 C CA . ILE A 1 100 ? -10.046 4.183 6.852 1.00 96.94 100 ILE A CA 1
ATOM 780 C C . ILE A 1 100 ? -11.159 5.132 7.315 1.00 96.94 100 ILE A C 1
ATOM 782 O O . ILE A 1 100 ? -11.416 5.254 8.519 1.00 96.94 100 ILE A O 1
ATOM 786 N N . ALA A 1 101 ? -11.817 5.817 6.377 1.00 96.69 101 ALA A N 1
ATOM 787 C CA . ALA A 1 101 ? -12.841 6.821 6.658 1.00 96.69 101 ALA A CA 1
ATOM 788 C C . ALA A 1 101 ? -13.934 6.359 7.652 1.00 96.69 101 ALA A C 1
ATOM 790 O O . ALA A 1 101 ? -14.138 7.061 8.645 1.00 96.69 101 ALA A O 1
ATOM 791 N N . PRO A 1 102 ? -14.589 5.188 7.491 1.00 96.75 102 PRO A N 1
ATOM 792 C CA . PRO A 1 102 ? -15.628 4.733 8.424 1.00 96.75 102 PRO A CA 1
ATOM 793 C C . PRO A 1 102 ? -15.091 4.323 9.805 1.00 96.75 102 PRO A C 1
ATOM 795 O O . PRO A 1 102 ? -15.833 4.321 10.788 1.00 96.75 102 PRO A O 1
ATOM 798 N N . CYS A 1 103 ? -13.806 3.985 9.907 1.00 95.38 103 CYS A N 1
ATOM 799 C CA . CYS A 1 103 ? -13.173 3.597 11.165 1.00 95.38 103 CYS A CA 1
ATOM 800 C C . CYS A 1 103 ? -12.663 4.810 11.962 1.00 95.38 103 CYS A C 1
ATOM 802 O O . CYS A 1 103 ? -12.509 4.727 13.178 1.00 95.38 103 CYS A O 1
ATOM 804 N N . THR A 1 104 ? -12.410 5.941 11.295 1.00 94.19 104 THR A N 1
ATOM 805 C CA . THR A 1 104 ? -1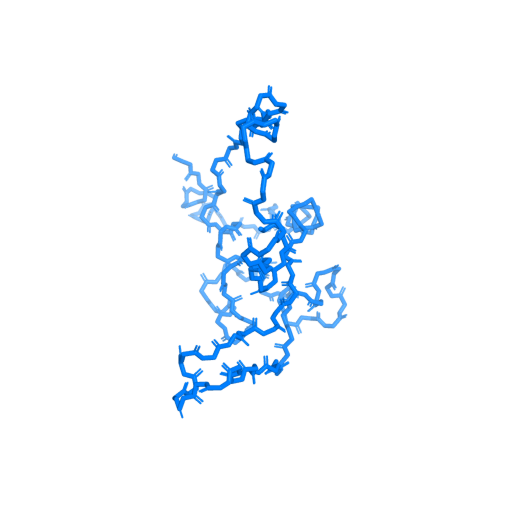1.821 7.145 11.910 1.00 94.19 104 THR A CA 1
ATOM 806 C C . THR A 1 104 ? -12.631 7.692 13.098 1.00 94.19 104 THR A C 1
ATOM 808 O O . THR A 1 104 ? -12.008 8.026 14.103 1.00 94.19 104 THR A O 1
ATOM 811 N N . PRO A 1 105 ? -13.981 7.749 13.066 1.00 95.88 105 PRO A N 1
ATOM 812 C CA . PRO A 1 105 ? -14.778 8.209 14.211 1.00 95.88 105 PRO A CA 1
ATOM 813 C C . PRO A 1 105 ? -14.695 7.319 15.461 1.00 95.88 105 PRO A C 1
ATOM 815 O O . PRO A 1 105 ? -15.130 7.731 16.529 1.00 95.88 105 PRO A O 1
ATOM 818 N N . GLN A 1 106 ? -14.177 6.093 15.337 1.00 95.44 106 GLN A N 1
ATOM 819 C CA . GLN A 1 106 ? -14.047 5.143 16.449 1.00 95.44 106 GLN A CA 1
ATOM 820 C C . GLN A 1 106 ? -12.718 5.301 17.205 1.00 95.44 106 GLN A C 1
ATOM 822 O O . GLN A 1 106 ? -12.459 4.564 18.159 1.00 95.44 106 GLN A O 1
ATOM 827 N N . LEU A 1 107 ? -11.853 6.221 16.770 1.00 96.38 107 LEU A N 1
ATOM 828 C CA . LEU A 1 107 ? -10.611 6.528 17.465 1.00 96.38 107 LEU A CA 1
ATOM 829 C C . LEU A 1 107 ? -10.889 7.260 18.781 1.00 96.38 107 LEU A C 1
ATOM 831 O O . LEU A 1 107 ? -11.788 8.089 18.898 1.00 96.38 107 LEU A O 1
ATOM 835 N N . SER A 1 108 ? -10.062 6.987 19.783 1.00 96.81 108 SER A N 1
ATOM 836 C CA . SER A 1 108 ? -10.045 7.779 21.009 1.00 96.81 108 SER A CA 1
ATOM 837 C C . SER A 1 108 ? -9.497 9.188 20.758 1.00 96.81 108 SER A C 1
ATOM 839 O O . SER A 1 108 ? -8.747 9.435 19.810 1.00 96.81 108 SER A O 1
ATOM 841 N N . GLN A 1 109 ? -9.780 10.117 21.673 1.00 96.75 109 GLN A N 1
ATOM 842 C CA . GLN A 1 109 ? -9.259 11.484 21.586 1.00 96.75 109 GLN A CA 1
ATOM 843 C C . GLN A 1 109 ? -7.721 11.526 21.502 1.00 96.75 109 GLN A C 1
ATOM 845 O O . GLN A 1 109 ? -7.161 12.277 20.708 1.00 96.75 109 GLN A O 1
ATOM 850 N N . MET A 1 110 ? -7.023 10.686 22.276 1.00 96.56 110 MET A N 1
ATOM 851 C CA . MET A 1 110 ? -5.557 10.594 22.224 1.00 96.56 110 MET A CA 1
ATOM 852 C C . MET A 1 110 ? -5.040 10.025 20.896 1.00 96.56 110 MET A C 1
ATOM 854 O O . MET A 1 110 ? -3.939 10.367 20.463 1.00 96.56 110 MET A O 1
ATOM 858 N N . GLU A 1 111 ? -5.806 9.143 20.253 1.00 97.00 111 GLU A N 1
ATOM 859 C CA . GLU A 1 111 ? -5.469 8.603 18.936 1.00 97.00 111 GLU A CA 1
ATOM 860 C C . GLU A 1 111 ? -5.693 9.637 17.830 1.00 97.00 111 GLU A C 1
ATOM 862 O O . GLU A 1 111 ? -4.884 9.716 16.911 1.00 97.00 111 GLU A O 1
ATOM 867 N N . HIS A 1 112 ? -6.721 10.482 17.941 1.00 96.12 112 HIS A N 1
ATOM 868 C CA . HIS A 1 112 ? -6.901 11.616 17.036 1.00 96.12 112 HIS A CA 1
ATOM 869 C C . HIS A 1 112 ? -5.740 12.611 17.120 1.00 96.12 112 HIS A C 1
ATOM 871 O O . HIS A 1 112 ? -5.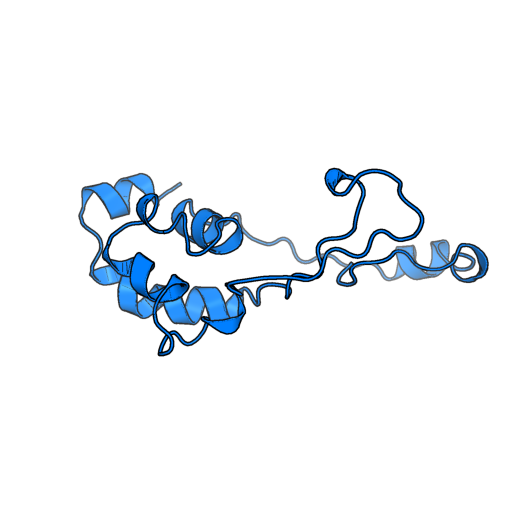206 12.994 16.081 1.00 96.12 112 HIS A O 1
ATOM 877 N N . VAL A 1 113 ? -5.314 12.973 18.335 1.00 96.81 113 VAL A N 1
ATOM 878 C CA . VAL A 1 113 ? -4.206 13.920 18.551 1.00 96.81 113 VAL A CA 1
ATOM 879 C C . VAL A 1 113 ? -2.884 13.381 18.004 1.00 96.81 113 VAL A C 1
ATOM 881 O O . VAL A 1 113 ? -2.152 14.113 17.356 1.00 96.81 113 VAL A O 1
ATOM 884 N N . ARG A 1 114 ? -2.566 12.094 18.190 1.00 95.56 114 ARG A N 1
ATOM 885 C CA . ARG A 1 114 ? -1.317 11.539 17.626 1.00 95.56 114 ARG A CA 1
ATOM 886 C C . ARG A 1 114 ? -1.371 11.286 16.116 1.00 95.56 114 ARG A C 1
ATOM 888 O O . ARG A 1 114 ? -0.354 10.931 15.535 1.00 95.56 114 ARG A O 1
ATOM 895 N N . ASN A 1 115 ? -2.552 11.381 15.505 1.00 96.31 115 ASN A N 1
ATOM 896 C CA . ASN A 1 115 ? -2.763 11.191 14.069 1.00 96.31 115 ASN A CA 1
ATOM 897 C C . ASN A 1 115 ? -2.951 12.525 13.323 1.00 96.31 115 ASN A C 1
ATOM 899 O O . ASN A 1 115 ? -3.404 12.531 12.175 1.00 96.31 115 ASN A O 1
ATOM 903 N N . SER A 1 116 ? -2.655 13.653 13.972 1.00 93.25 116 SER A N 1
ATOM 904 C CA . SER A 1 116 ? -2.524 14.960 13.327 1.00 93.25 116 SER A CA 1
ATOM 905 C C . SER A 1 116 ? -1.065 15.254 12.958 1.00 93.25 116 SER A C 1
ATOM 907 O O . SER A 1 116 ? -0.162 14.512 13.348 1.00 93.25 116 SER A O 1
ATOM 909 N N . PHE A 1 117 ? -0.863 16.312 12.169 1.00 87.12 117 PHE A N 1
ATOM 910 C CA . PHE A 1 117 ? 0.456 16.874 11.864 1.00 87.12 117 PHE A CA 1
ATOM 911 C C . PHE A 1 117 ? 0.906 17.846 12.953 1.00 87.12 117 PHE A C 1
ATOM 913 O O . PHE A 1 117 ? 0.009 18.395 13.638 1.00 87.12 117 PHE A O 1
#

Solvent-accessible surface area (backbone atoms only — not comparable to full-atom values): 7635 Å² total; per-residue (Å²): 124,103,55,100,66,82,80,59,75,84,74,65,76,58,60,70,65,55,56,74,71,65,80,81,84,86,81,77,84,69,42,57,63,58,46,46,68,72,70,54,55,44,92,54,31,80,83,46,59,78,59,52,29,50,46,40,67,32,88,84,27,97,54,25,80,70,38,65,95,72,73,55,66,46,42,88,90,48,91,49,77,90,71,24,47,74,64,68,73,82,81,56,66,65,62,52,50,63,64,44,56,81,34,56,83,66,52,51,74,70,53,53,62,67,43,54,134

pLDDT: mean 95.0, std 2.89, range [85.31, 97.94]